Protein AF-B9TNB6-F1 (afdb_monomer_lite)

pLDDT: mean 92.19, std 7.75, range [55.34, 98.62]

Structure (mmCIF, N/CA/C/O backbone):
data_AF-B9TNB6-F1
#
_entry.id   AF-B9TNB6-F1
#
loop_
_atom_site.group_PDB
_atom_site.id
_atom_site.type_symbol
_atom_site.label_atom_id
_atom_site.label_alt_id
_atom_site.label_comp_id
_atom_site.label_asym_id
_atom_site.label_entity_id
_atom_site.label_seq_id
_atom_site.pdbx_PDB_ins_code
_atom_site.Cartn_x
_atom_site.Cartn_y
_atom_site.Cartn_z
_atom_site.occupancy
_atom_site.B_iso_or_equiv
_atom_site.auth_seq_id
_atom_site.auth_comp_id
_atom_site.auth_asym_id
_atom_site.auth_atom_id
_atom_site.pdbx_PDB_model_num
ATOM 1 N N . MET A 1 1 ? 19.321 -8.753 -17.699 1.00 82.69 1 MET A N 1
ATOM 2 C CA . MET A 1 1 ? 20.038 -7.996 -16.651 1.00 82.69 1 MET A CA 1
ATOM 3 C C . MET A 1 1 ? 19.019 -7.560 -15.615 1.00 82.69 1 MET A C 1
ATOM 5 O O . MET A 1 1 ? 17.884 -7.325 -16.003 1.00 82.69 1 MET A O 1
ATOM 9 N N . LEU A 1 2 ? 19.399 -7.501 -14.340 1.00 86.25 2 LEU A N 1
ATOM 10 C CA . LEU A 1 2 ? 18.590 -6.922 -13.265 1.00 86.25 2 LEU A CA 1
ATOM 11 C C . LEU A 1 2 ? 19.420 -5.824 -12.604 1.00 86.25 2 LEU A C 1
ATOM 13 O O . LEU A 1 2 ? 20.631 -5.992 -12.463 1.00 86.25 2 LEU A O 1
ATOM 17 N N . GLY A 1 3 ? 18.773 -4.725 -12.238 1.00 85.56 3 GLY A N 1
ATOM 18 C CA . GLY A 1 3 ? 19.417 -3.543 -11.687 1.00 85.56 3 GLY A CA 1
ATOM 19 C C . GLY A 1 3 ? 18.523 -2.859 -10.668 1.00 85.56 3 GLY A C 1
ATOM 20 O O . GLY A 1 3 ? 17.302 -2.910 -10.792 1.00 85.56 3 GLY A O 1
ATOM 21 N N . ASN A 1 4 ? 19.134 -2.242 -9.663 1.00 88.31 4 ASN A N 1
ATOM 22 C CA . ASN A 1 4 ? 18.444 -1.385 -8.708 1.00 88.31 4 ASN A CA 1
ATOM 23 C C . ASN A 1 4 ? 19.000 0.033 -8.831 1.00 88.31 4 ASN A C 1
ATOM 25 O O . ASN A 1 4 ? 20.212 0.222 -8.711 1.00 88.31 4 ASN A O 1
ATOM 29 N N . ILE A 1 5 ? 18.114 0.997 -9.066 1.00 83.19 5 ILE A N 1
ATOM 30 C CA . ILE A 1 5 ? 18.465 2.409 -9.212 1.00 83.19 5 ILE A CA 1
ATOM 31 C C . ILE A 1 5 ? 18.545 3.139 -7.869 1.00 83.19 5 ILE A C 1
ATOM 33 O O . ILE A 1 5 ? 19.213 4.162 -7.811 1.00 83.19 5 ILE A O 1
ATOM 37 N N . SER A 1 6 ? 17.913 2.636 -6.797 1.00 80.62 6 SER A N 1
ATOM 38 C CA . SER A 1 6 ? 17.850 3.302 -5.479 1.00 80.62 6 SER A CA 1
ATOM 39 C C . SER A 1 6 ? 17.570 4.818 -5.574 1.00 80.62 6 SER A C 1
ATOM 41 O O . SER A 1 6 ? 18.223 5.606 -4.893 1.00 80.62 6 SER A O 1
ATOM 43 N N . ASP A 1 7 ? 16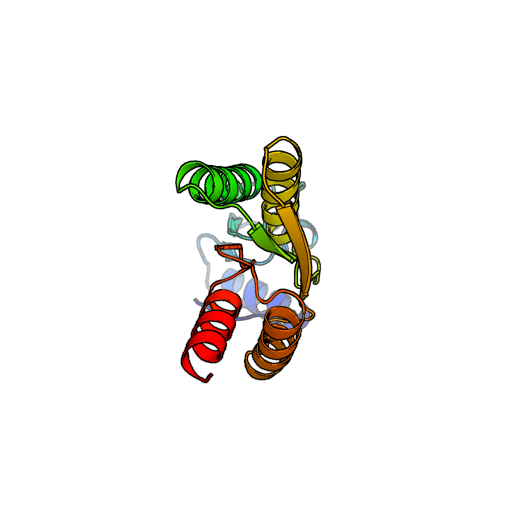.672 5.218 -6.482 1.00 75.44 7 ASP A N 1
ATOM 44 C CA . ASP A 1 7 ? 16.334 6.612 -6.831 1.00 75.44 7 ASP A CA 1
ATOM 45 C C . ASP A 1 7 ? 17.512 7.494 -7.311 1.00 75.44 7 ASP A C 1
ATOM 47 O O . ASP A 1 7 ? 17.474 8.721 -7.233 1.00 75.44 7 ASP A O 1
ATOM 51 N N . SER A 1 8 ? 18.577 6.887 -7.841 1.00 87.06 8 SER A N 1
ATOM 52 C CA . SER A 1 8 ? 19.722 7.582 -8.433 1.00 87.06 8 SER A CA 1
ATOM 53 C C . SER A 1 8 ? 19.580 7.717 -9.948 1.00 87.06 8 SER A C 1
ATOM 55 O O . SER A 1 8 ? 19.687 6.736 -10.687 1.00 87.06 8 SER A O 1
ATOM 57 N N . GLU A 1 9 ? 19.451 8.957 -10.423 1.00 86.88 9 GLU A N 1
ATOM 58 C CA . GLU A 1 9 ? 19.417 9.271 -11.861 1.00 86.88 9 GLU A CA 1
ATOM 59 C C . GLU A 1 9 ? 20.680 8.803 -12.603 1.00 86.88 9 GLU A C 1
ATOM 61 O O . GLU A 1 9 ? 20.600 8.388 -13.760 1.00 86.88 9 GLU A O 1
ATOM 66 N N . ALA A 1 10 ? 21.840 8.836 -11.935 1.00 88.81 10 ALA A N 1
ATOM 67 C CA . ALA A 1 10 ? 23.109 8.385 -12.502 1.00 88.81 10 ALA A CA 1
ATOM 68 C C . ALA A 1 10 ? 23.132 6.864 -12.717 1.00 88.81 10 ALA A C 1
ATOM 70 O O . ALA A 1 10 ? 23.575 6.397 -13.766 1.00 88.81 10 ALA A O 1
ATOM 71 N N . LEU A 1 11 ? 22.617 6.092 -11.749 1.00 90.50 11 LEU A N 1
ATOM 72 C CA . LEU A 1 11 ? 22.478 4.642 -11.907 1.00 90.50 11 LEU A CA 1
ATOM 73 C C . LEU A 1 11 ? 21.467 4.307 -13.001 1.00 90.50 11 LEU A C 1
ATOM 75 O O . LEU A 1 11 ? 21.690 3.382 -13.775 1.00 90.50 11 LEU A O 1
ATOM 79 N N . 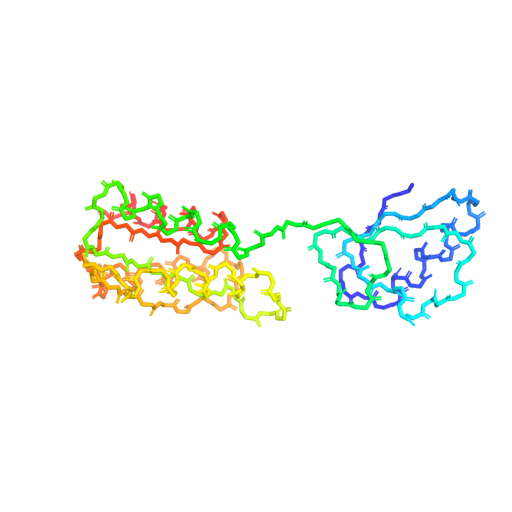GLU A 1 12 ? 20.370 5.055 -13.094 1.00 91.81 12 GLU A N 1
ATOM 80 C CA . GLU A 1 12 ? 19.394 4.877 -14.167 1.00 91.81 12 GLU A CA 1
ATOM 81 C C . GLU A 1 12 ? 20.027 5.047 -15.556 1.00 91.81 12 GLU A C 1
ATOM 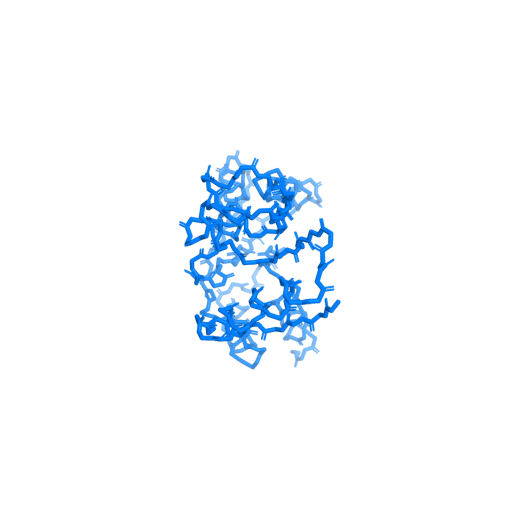83 O O . GLU A 1 12 ? 19.866 4.169 -16.407 1.00 91.81 12 GLU A O 1
ATOM 88 N N . GLU A 1 13 ? 20.794 6.121 -15.777 1.00 91.44 13 GLU A N 1
ATOM 89 C CA . GLU A 1 13 ? 21.491 6.351 -17.049 1.00 91.44 13 GLU A CA 1
ATOM 90 C C . GLU A 1 13 ? 22.480 5.220 -17.368 1.00 91.44 13 GLU A C 1
ATOM 92 O O . GLU A 1 13 ? 22.518 4.725 -18.500 1.00 91.44 13 GLU A O 1
ATOM 97 N N . GLU A 1 14 ? 23.234 4.759 -16.366 1.00 91.56 14 GLU A N 1
ATOM 98 C CA . GLU A 1 14 ? 24.153 3.629 -16.506 1.00 91.56 14 GLU A CA 1
ATOM 99 C C . GLU A 1 14 ? 23.410 2.350 -16.919 1.00 91.56 14 GLU A C 1
ATOM 101 O O . GLU A 1 14 ? 23.798 1.693 -17.890 1.00 91.56 14 GLU A O 1
ATOM 106 N N . TYR A 1 15 ? 22.301 2.013 -16.252 1.00 92.81 15 TYR A N 1
ATOM 107 C CA . TYR A 1 15 ? 21.517 0.826 -16.599 1.00 92.81 15 TYR A CA 1
ATOM 108 C C . TYR A 1 15 ? 20.934 0.908 -18.006 1.00 92.81 15 TYR A C 1
ATOM 110 O O . TYR A 1 15 ? 21.019 -0.074 -18.750 1.00 92.81 15 TYR A O 1
ATOM 118 N N . VAL A 1 16 ? 20.380 2.058 -18.403 1.00 91.88 16 VAL A N 1
ATOM 119 C CA . VAL A 1 16 ? 19.873 2.260 -19.769 1.00 91.88 16 VAL A CA 1
ATOM 120 C C . VAL A 1 16 ? 20.999 2.050 -20.781 1.00 91.88 16 VAL A C 1
ATOM 122 O O . VAL A 1 16 ? 20.824 1.315 -21.756 1.00 91.88 16 VAL A O 1
ATOM 125 N N . HIS A 1 17 ? 22.180 2.621 -20.534 1.00 92.00 17 HIS A N 1
ATOM 126 C CA . HIS A 1 17 ? 23.334 2.470 -21.416 1.00 92.00 17 HIS A CA 1
ATOM 127 C C . HIS A 1 17 ? 23.766 1.006 -21.565 1.00 92.00 17 HIS A C 1
ATOM 129 O O . HIS A 1 17 ? 23.944 0.515 -22.683 1.00 92.00 17 HIS A O 1
ATOM 135 N N . VAL A 1 18 ? 23.887 0.284 -20.452 1.00 93.25 18 VAL A N 1
ATOM 136 C CA . VAL A 1 18 ? 24.301 -1.122 -20.450 1.00 93.25 18 VAL A CA 1
ATOM 137 C C . VAL A 1 18 ? 23.262 -2.016 -21.140 1.00 93.25 18 VAL A C 1
ATOM 139 O O . VAL A 1 18 ? 23.623 -2.930 -21.890 1.00 93.25 18 VAL A O 1
ATOM 142 N N . LEU A 1 19 ? 21.966 -1.751 -20.956 1.00 93.19 19 LEU A N 1
ATOM 143 C CA . LEU A 1 19 ? 20.891 -2.478 -21.642 1.00 93.19 19 LEU A CA 1
ATOM 144 C C . LEU A 1 19 ? 20.945 -2.275 -23.164 1.00 93.19 19 LEU A C 1
ATOM 146 O O . LEU A 1 19 ? 20.795 -3.239 -23.915 1.00 93.19 19 LEU A O 1
ATOM 150 N N . LEU A 1 20 ? 21.243 -1.060 -23.628 1.00 91.94 20 LEU A N 1
ATOM 151 C CA . LEU A 1 20 ? 21.424 -0.778 -25.054 1.00 91.94 20 LEU A CA 1
ATOM 152 C C . LEU A 1 20 ? 22.680 -1.454 -25.621 1.00 91.94 20 LEU A C 1
ATOM 154 O O . LEU A 1 20 ? 22.605 -2.109 -26.659 1.00 91.94 20 LEU A O 1
ATOM 158 N N . GLN A 1 21 ? 23.823 -1.355 -24.934 1.00 92.69 21 GLN A N 1
ATOM 159 C CA . GLN A 1 21 ? 25.074 -1.992 -25.371 1.00 92.69 21 GLN A CA 1
ATOM 160 C C . GLN A 1 21 ? 24.975 -3.519 -25.427 1.00 92.69 21 GLN A C 1
ATOM 162 O O . GLN A 1 21 ? 25.598 -4.159 -26.274 1.00 92.69 21 GLN A O 1
ATOM 167 N N . SER A 1 22 ? 24.181 -4.110 -24.534 1.00 92.56 22 SER A N 1
ATOM 168 C CA . SER A 1 22 ? 23.932 -5.552 -24.511 1.00 92.56 22 SER A CA 1
ATOM 169 C C . SER A 1 22 ? 22.891 -6.019 -25.536 1.00 92.56 22 SER A C 1
ATOM 171 O O . SER A 1 22 ? 22.602 -7.214 -25.587 1.00 92.56 22 SER A O 1
ATOM 173 N N . ASN A 1 23 ? 22.368 -5.122 -26.383 1.00 92.38 23 ASN A N 1
ATOM 174 C CA . ASN A 1 23 ? 21.307 -5.402 -27.355 1.00 92.38 23 ASN A CA 1
ATOM 175 C C . ASN A 1 23 ? 20.066 -6.030 -26.700 1.00 92.38 23 ASN A C 1
ATOM 177 O O . ASN A 1 23 ? 19.495 -6.994 -27.217 1.00 92.38 23 ASN A O 1
ATOM 181 N N . ALA A 1 24 ? 19.660 -5.511 -25.537 1.00 94.81 24 ALA A N 1
ATOM 182 C CA . ALA A 1 24 ? 18.427 -5.941 -24.896 1.00 94.81 24 ALA A CA 1
ATOM 183 C C . ALA A 1 24 ? 17.231 -5.756 -25.846 1.00 94.81 24 ALA A C 1
ATOM 185 O O . ALA A 1 24 ? 17.092 -4.728 -26.504 1.00 94.81 24 ALA A O 1
ATOM 186 N N . ALA A 1 25 ? 16.339 -6.749 -25.890 1.00 96.38 25 ALA A N 1
ATOM 187 C CA . ALA A 1 25 ? 15.135 -6.690 -26.721 1.00 96.38 25 ALA A CA 1
ATOM 188 C C . ALA A 1 25 ? 14.053 -5.743 -26.163 1.00 96.38 25 ALA A C 1
ATOM 190 O O . ALA A 1 25 ? 13.118 -5.402 -26.880 1.00 96.38 25 ALA A O 1
ATOM 191 N N . GLY A 1 26 ? 14.163 -5.341 -24.893 1.00 94.94 26 GLY A N 1
ATOM 192 C CA . GLY A 1 26 ? 13.239 -4.440 -24.208 1.00 94.94 26 GLY A CA 1
ATOM 193 C C . GLY A 1 26 ? 13.588 -4.269 -22.728 1.00 94.94 26 GLY A C 1
ATOM 194 O O . GLY A 1 26 ? 14.464 -4.969 -22.209 1.00 94.94 26 GLY A O 1
ATOM 195 N N . ILE A 1 27 ? 12.897 -3.347 -22.056 1.00 95.12 27 ILE A N 1
ATOM 196 C CA . ILE A 1 27 ? 13.064 -3.039 -20.629 1.00 95.12 27 ILE A CA 1
ATOM 197 C C . ILE A 1 27 ? 11.726 -3.193 -19.902 1.00 95.12 27 ILE A C 1
ATOM 199 O O . ILE A 1 27 ? 10.699 -2.705 -20.368 1.00 95.12 27 ILE A O 1
ATOM 203 N N . ILE A 1 28 ? 11.755 -3.838 -18.735 1.00 95.38 28 ILE A N 1
ATOM 204 C CA . ILE A 1 28 ? 10.668 -3.812 -17.752 1.00 95.38 28 ILE A CA 1
ATOM 205 C C . ILE A 1 28 ? 11.199 -3.068 -16.526 1.00 95.38 28 ILE A C 1
ATOM 207 O O . ILE A 1 28 ? 12.260 -3.434 -16.018 1.00 95.38 28 ILE A O 1
ATOM 211 N N . THR A 1 29 ? 10.501 -2.027 -16.077 1.00 92.44 29 THR A N 1
ATOM 212 C CA . THR A 1 29 ? 10.968 -1.135 -15.002 1.00 92.44 29 THR A CA 1
ATOM 213 C C . THR A 1 29 ? 9.859 -0.818 -14.004 1.00 92.44 29 THR A C 1
ATOM 215 O O . THR A 1 29 ? 8.705 -0.686 -14.390 1.00 92.44 29 THR A O 1
ATOM 218 N N . THR A 1 30 ? 10.203 -0.670 -12.726 1.00 89.44 30 THR A N 1
ATOM 219 C CA . THR A 1 30 ? 9.301 -0.167 -11.671 1.00 89.44 30 THR A CA 1
ATOM 220 C C . THR A 1 30 ? 9.436 1.341 -11.442 1.00 89.44 30 THR A C 1
ATOM 222 O O . THR A 1 30 ? 8.867 1.878 -10.498 1.00 89.44 30 THR A O 1
ATOM 225 N N . HIS A 1 31 ? 10.247 2.014 -12.257 1.00 87.94 31 HIS A N 1
ATOM 226 C CA . HIS A 1 31 ? 10.480 3.452 -12.230 1.00 87.94 31 HIS A CA 1
ATOM 227 C C . HIS A 1 31 ? 10.269 4.014 -13.634 1.00 87.94 31 HIS A C 1
ATOM 229 O O . HIS A 1 31 ? 10.910 3.539 -14.581 1.00 87.94 31 HIS A O 1
ATOM 235 N N . ASP A 1 32 ? 9.36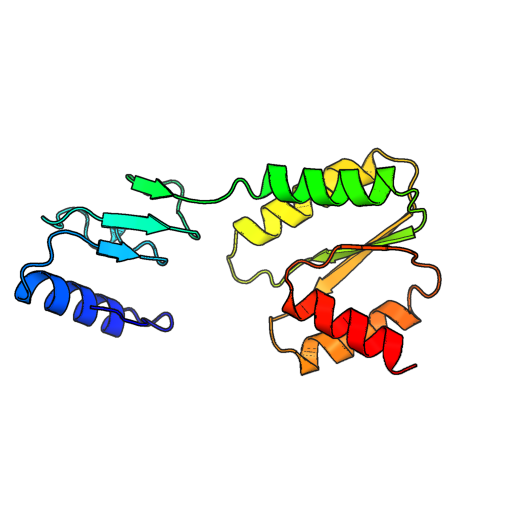8 4.985 -13.779 1.00 89.06 32 ASP A N 1
ATOM 236 C CA . ASP A 1 32 ? 9.078 5.582 -15.077 1.00 89.06 32 ASP A CA 1
ATOM 237 C C . ASP A 1 32 ? 10.131 6.627 -15.473 1.00 89.06 32 ASP A C 1
ATOM 239 O O . ASP A 1 32 ? 10.090 7.785 -15.066 1.00 89.06 32 ASP A O 1
ATOM 243 N N . PHE A 1 33 ? 11.056 6.217 -16.339 1.00 90.38 33 PHE A N 1
ATOM 244 C CA . PHE A 1 33 ? 12.026 7.109 -16.975 1.00 90.38 33 PHE A CA 1
ATOM 245 C C . PHE A 1 33 ? 11.663 7.469 -18.422 1.00 90.38 33 PHE A C 1
ATOM 247 O O . PHE A 1 33 ? 12.441 8.121 -19.125 1.00 90.38 33 PHE A O 1
ATOM 254 N N . THR A 1 34 ? 10.503 7.041 -18.925 1.00 89.12 34 THR A N 1
ATOM 255 C CA . THR A 1 34 ? 10.168 7.135 -20.356 1.00 89.12 34 THR A CA 1
ATOM 256 C C . THR A 1 34 ? 10.134 8.580 -20.856 1.00 89.12 34 THR A C 1
ATOM 258 O O . THR A 1 34 ? 10.554 8.848 -21.982 1.00 89.12 34 THR A O 1
ATOM 261 N N . LYS A 1 35 ? 9.768 9.538 -19.993 1.00 88.62 35 LYS A N 1
ATOM 262 C CA . LYS A 1 35 ? 9.828 10.980 -20.296 1.00 88.62 35 LYS A CA 1
ATOM 263 C C . LYS A 1 35 ? 11.247 11.492 -20.543 1.00 88.62 35 LYS A C 1
ATOM 265 O O . LYS A 1 35 ? 11.437 12.386 -21.365 1.00 88.62 35 LYS A O 1
ATOM 270 N N . ARG A 1 36 ? 12.243 10.946 -19.835 1.00 89.62 36 ARG A N 1
ATOM 271 C CA . ARG A 1 36 ? 13.661 11.314 -19.985 1.00 89.62 36 ARG A CA 1
ATOM 272 C C . ARG A 1 36 ? 14.276 10.722 -21.250 1.00 89.62 36 ARG A C 1
ATOM 274 O O . ARG A 1 36 ? 15.185 11.321 -21.820 1.00 89.62 36 ARG A O 1
ATOM 281 N N . TYR A 1 37 ? 13.752 9.589 -21.717 1.00 89.94 37 TYR A N 1
ATOM 282 C CA . TYR A 1 37 ? 14.245 8.874 -22.897 1.00 89.94 37 TYR A CA 1
ATOM 283 C C . TYR A 1 37 ? 13.138 8.657 -23.949 1.00 89.94 37 TYR A C 1
ATOM 285 O O . TYR A 1 37 ? 12.851 7.516 -24.317 1.00 89.94 37 TYR A O 1
ATOM 293 N N . PRO A 1 38 ? 12.533 9.727 -24.503 1.00 86.12 38 PRO A N 1
ATOM 294 C CA . PRO A 1 38 ? 11.367 9.618 -25.389 1.00 86.12 38 PRO A CA 1
ATOM 295 C C . PRO A 1 38 ? 11.680 8.974 -26.749 1.00 86.12 38 PRO A C 1
ATOM 297 O O . PRO A 1 38 ? 10.778 8.562 -27.473 1.00 86.12 38 PRO A O 1
ATOM 300 N N . THR A 1 39 ? 12.958 8.911 -27.125 1.00 87.00 39 THR A N 1
ATOM 301 C CA . THR A 1 39 ? 13.440 8.356 -28.398 1.00 87.00 39 THR A CA 1
ATOM 302 C C . THR A 1 39 ? 14.156 7.017 -28.225 1.00 87.00 39 THR A C 1
ATOM 304 O O . THR A 1 39 ? 14.867 6.579 -29.134 1.00 87.00 39 THR A O 1
ATOM 307 N N . LEU A 1 40 ? 14.001 6.361 -27.068 1.00 90.38 40 LEU A N 1
ATOM 308 C CA . LEU A 1 40 ? 14.623 5.067 -26.815 1.00 90.38 40 LEU A CA 1
ATOM 309 C C . LEU A 1 40 ? 14.126 4.037 -27.842 1.00 90.38 40 LEU A C 1
ATOM 311 O O . LEU A 1 40 ? 12.931 3.804 -27.988 1.00 90.38 40 LEU A O 1
ATOM 315 N N . ALA A 1 41 ? 15.059 3.424 -28.573 1.00 86.88 41 ALA A N 1
ATOM 316 C CA . ALA A 1 41 ? 14.729 2.546 -29.699 1.00 86.88 41 ALA A CA 1
ATOM 317 C C . ALA A 1 41 ? 14.191 1.165 -29.280 1.00 86.88 41 ALA A C 1
ATOM 319 O O . ALA A 1 41 ? 13.668 0.432 -30.119 1.00 86.88 41 ALA A O 1
ATOM 320 N N . ILE A 1 42 ? 14.344 0.798 -28.005 1.00 93.38 42 ILE A N 1
ATOM 321 C CA . ILE A 1 42 ? 13.882 -0.479 -27.458 1.00 93.38 42 ILE A CA 1
ATOM 322 C C . ILE A 1 42 ? 12.578 -0.283 -26.676 1.00 93.38 42 ILE A C 1
ATOM 324 O O . ILE A 1 42 ? 12.421 0.738 -26.006 1.00 93.38 42 ILE A O 1
ATOM 328 N N . PRO A 1 43 ? 11.635 -1.239 -26.741 1.00 94.38 43 PRO A N 1
ATOM 329 C CA . PRO A 1 43 ? 10.361 -1.129 -26.043 1.00 94.38 43 PRO A CA 1
ATOM 330 C C . PRO A 1 43 ? 10.558 -1.125 -24.524 1.00 94.38 43 PRO A C 1
ATOM 332 O O . PRO A 1 43 ? 11.327 -1.925 -23.986 1.00 94.38 43 PRO A O 1
ATOM 335 N N . VAL A 1 44 ? 9.820 -0.252 -23.838 1.00 95.00 44 VAL A N 1
ATOM 336 C CA . VAL A 1 44 ? 9.811 -0.131 -22.376 1.00 95.00 44 VAL A CA 1
ATOM 337 C C . VAL A 1 44 ? 8.395 -0.369 -21.869 1.00 95.00 44 VAL A C 1
ATOM 339 O O . VAL A 1 44 ? 7.445 0.205 -22.398 1.00 95.00 44 VAL A O 1
ATOM 342 N N . VAL A 1 45 ? 8.263 -1.211 -20.846 1.00 96.00 45 VAL A N 1
ATOM 343 C CA . VAL A 1 45 ? 7.023 -1.401 -20.089 1.00 96.00 45 VAL A CA 1
ATOM 344 C C . VAL A 1 45 ? 7.289 -1.024 -18.639 1.00 96.00 45 VAL A C 1
ATOM 346 O O . VAL A 1 45 ? 8.166 -1.604 -17.994 1.00 96.00 45 VAL A O 1
ATOM 349 N N . VAL A 1 46 ? 6.533 -0.059 -18.125 1.00 93.94 46 VAL A N 1
ATOM 350 C CA . VAL A 1 46 ? 6.587 0.323 -16.710 1.00 93.94 46 VAL A CA 1
ATOM 351 C C . VAL A 1 46 ? 5.589 -0.530 -15.936 1.00 93.94 46 VAL A C 1
ATOM 353 O O . VAL A 1 46 ? 4.486 -0.798 -16.414 1.00 93.94 46 VAL A O 1
ATOM 356 N N . VAL A 1 47 ? 5.963 -0.990 -14.750 1.00 93.44 47 VAL A N 1
ATOM 357 C CA . VAL A 1 47 ? 5.105 -1.809 -13.895 1.00 93.44 47 VAL A CA 1
ATOM 358 C C . VAL A 1 47 ? 4.998 -1.219 -12.496 1.00 93.44 47 VAL A C 1
ATOM 360 O O . VAL A 1 47 ? 5.945 -0.613 -12.006 1.00 93.44 47 VAL A O 1
ATOM 363 N N . ASP A 1 48 ? 3.853 -1.429 -11.848 1.00 87.44 48 ASP A N 1
ATOM 364 C CA . ASP A 1 48 ? 3.535 -1.000 -10.475 1.00 87.44 48 ASP A CA 1
ATOM 365 C C . ASP A 1 48 ? 3.419 0.528 -10.269 1.00 87.44 48 ASP A C 1
ATOM 367 O O . ASP A 1 48 ? 2.349 1.016 -9.898 1.00 87.44 48 ASP A O 1
ATOM 371 N N . ARG A 1 49 ? 4.471 1.302 -10.561 1.00 82.38 49 ARG A N 1
ATOM 372 C CA . ARG A 1 49 ? 4.516 2.770 -10.417 1.00 82.38 49 ARG A CA 1
ATOM 373 C C . ARG A 1 49 ? 4.474 3.436 -11.788 1.00 82.38 49 ARG A C 1
ATOM 375 O O . ARG A 1 49 ? 5.507 3.746 -12.374 1.00 82.38 49 ARG A O 1
ATOM 382 N N . VAL A 1 50 ? 3.266 3.556 -12.320 1.00 82.94 50 VAL A N 1
ATOM 383 C CA . VAL A 1 50 ? 3.009 4.059 -13.671 1.00 82.94 50 VAL A CA 1
ATOM 384 C C . VAL A 1 50 ? 2.491 5.489 -13.577 1.00 82.94 50 VAL A C 1
ATOM 386 O O . VAL A 1 50 ? 1.497 5.734 -12.897 1.00 82.94 50 VAL A O 1
ATOM 389 N N . ASP A 1 51 ? 3.144 6.410 -14.279 1.00 81.94 51 ASP A N 1
ATOM 390 C CA . ASP A 1 51 ? 2.711 7.800 -14.372 1.00 81.94 51 ASP A CA 1
ATOM 391 C C . ASP A 1 51 ? 1.585 7.947 -15.409 1.00 81.94 51 ASP A C 1
ATOM 393 O O . ASP A 1 51 ? 1.460 7.170 -16.356 1.00 81.94 51 ASP A O 1
ATOM 397 N N . GLN A 1 52 ? 0.778 9.007 -15.303 1.00 78.88 52 GLN A N 1
ATOM 398 C CA . GLN A 1 52 ? -0.330 9.254 -16.246 1.00 78.88 52 GLN A CA 1
ATOM 399 C C . GLN A 1 52 ? 0.109 9.378 -17.716 1.00 78.88 52 GLN A C 1
ATOM 401 O O . GLN A 1 52 ? -0.685 9.159 -18.628 1.00 78.88 52 GLN A O 1
ATOM 406 N N . GLU A 1 53 ? 1.363 9.759 -17.947 1.00 82.12 53 GLU A N 1
ATOM 407 C CA . GLU A 1 53 ? 1.941 9.942 -19.280 1.00 82.12 53 GLU A CA 1
ATOM 408 C C . GLU A 1 53 ? 2.668 8.688 -19.798 1.00 82.12 53 GLU A C 1
ATOM 410 O O . GLU A 1 53 ? 3.118 8.685 -20.947 1.00 82.12 53 GLU A O 1
ATOM 415 N N . THR A 1 54 ? 2.782 7.619 -18.997 1.00 86.75 54 THR A N 1
ATOM 416 C CA . THR A 1 54 ? 3.410 6.372 -19.439 1.00 86.75 54 THR A CA 1
ATOM 417 C C . THR A 1 54 ? 2.621 5.764 -20.600 1.00 86.75 54 THR A C 1
ATOM 419 O O . THR A 1 54 ? 1.432 5.469 -20.487 1.00 86.75 54 THR A O 1
ATOM 422 N N . GLN A 1 55 ? 3.295 5.486 -21.718 1.00 87.81 55 GLN A N 1
ATOM 423 C CA . GLN A 1 55 ? 2.639 4.891 -22.886 1.00 87.81 55 GLN A CA 1
ATOM 424 C C . GLN A 1 55 ? 2.235 3.420 -22.673 1.00 87.81 55 GLN A C 1
ATOM 426 O O . GLN A 1 55 ? 1.148 3.012 -23.083 1.00 87.81 55 GLN A O 1
ATOM 431 N N . TYR A 1 56 ? 3.114 2.618 -22.061 1.00 92.88 56 TYR A N 1
ATOM 432 C CA . TYR A 1 56 ? 2.882 1.198 -21.785 1.00 92.88 56 TYR A CA 1
ATOM 433 C C . TYR A 1 56 ? 3.133 0.905 -20.307 1.00 92.88 56 TYR A C 1
ATOM 435 O O . TYR A 1 56 ? 4.279 0.780 -19.870 1.00 92.88 56 TYR A O 1
ATOM 443 N N . GLY A 1 57 ? 2.046 0.796 -19.550 1.00 93.62 57 GLY A N 1
ATOM 444 C CA . GLY A 1 57 ? 2.067 0.541 -18.116 1.00 93.62 57 GLY A CA 1
ATOM 445 C C . GLY A 1 57 ? 1.255 -0.693 -17.732 1.00 93.62 57 GLY A C 1
ATOM 446 O O . GLY A 1 57 ? 0.203 -0.952 -18.317 1.00 93.62 57 GLY A O 1
ATOM 447 N N . VAL A 1 58 ? 1.717 -1.439 -16.728 1.00 94.44 58 VAL A N 1
ATOM 448 C CA . VAL A 1 58 ? 0.947 -2.505 -16.068 1.00 94.44 58 VAL A CA 1
ATOM 449 C C . VAL A 1 58 ? 0.947 -2.262 -14.563 1.00 94.44 58 VAL A C 1
ATOM 451 O O . VAL A 1 58 ? 1.967 -2.408 -13.898 1.00 94.44 58 VAL A O 1
ATOM 454 N N . PHE A 1 59 ? -0.204 -1.905 -14.009 1.00 91.12 59 PHE A N 1
ATOM 455 C CA . PHE A 1 59 ? -0.349 -1.558 -12.597 1.00 91.12 59 PHE A CA 1
ATOM 456 C C . PHE A 1 59 ? -1.704 -2.018 -12.061 1.00 91.12 59 PHE A C 1
ATOM 458 O O . PHE A 1 59 ? -2.614 -2.354 -12.822 1.00 91.12 59 PHE A O 1
ATOM 465 N N . SER A 1 60 ? -1.811 -2.078 -10.738 1.00 90.81 60 SER A N 1
ATOM 466 C CA . SER A 1 60 ? -3.039 -2.487 -10.056 1.00 90.81 60 SER A CA 1
ATOM 467 C C . SER A 1 60 ? -4.029 -1.329 -9.954 1.00 90.81 60 SER A C 1
ATOM 469 O O . SER A 1 60 ? -3.628 -0.178 -9.800 1.00 90.81 60 SER A O 1
ATOM 471 N N . ASP A 1 61 ? -5.329 -1.635 -9.946 1.00 93.88 61 ASP A N 1
ATOM 472 C CA . ASP A 1 61 ? -6.361 -0.658 -9.586 1.00 93.88 61 ASP A CA 1
ATOM 473 C C . ASP A 1 61 ? -6.388 -0.475 -8.060 1.00 93.88 61 ASP A C 1
ATOM 475 O O . ASP A 1 61 ? -7.036 -1.219 -7.314 1.00 93.88 61 ASP A O 1
ATOM 479 N N . ASN A 1 62 ? -5.633 0.515 -7.587 1.00 92.75 62 ASN A N 1
ATOM 480 C CA . ASN A 1 62 ? -5.499 0.813 -6.165 1.00 92.75 62 ASN A CA 1
ATOM 481 C C . ASN A 1 62 ? -6.812 1.304 -5.544 1.00 92.75 62 ASN A C 1
ATOM 483 O O . ASN A 1 62 ? -7.108 0.970 -4.396 1.00 92.75 62 ASN A O 1
ATOM 487 N N . ARG A 1 63 ? -7.652 2.029 -6.292 1.00 95.25 63 ARG A N 1
ATOM 488 C CA . ARG A 1 63 ? -8.965 2.464 -5.790 1.00 95.25 63 ARG A CA 1
ATOM 489 C C . ARG A 1 63 ? -9.895 1.279 -5.589 1.00 95.25 63 ARG A C 1
ATOM 491 O O . ARG A 1 63 ? -10.523 1.174 -4.536 1.00 95.25 63 ARG A O 1
ATOM 498 N N . ALA A 1 64 ? -9.965 0.371 -6.561 1.00 97.69 64 ALA A N 1
ATOM 499 C CA . ALA A 1 64 ? -10.747 -0.853 -6.424 1.00 97.69 64 ALA A CA 1
ATOM 500 C C . ALA A 1 64 ? -10.239 -1.710 -5.256 1.00 97.69 64 ALA A C 1
ATOM 502 O O . ALA A 1 64 ? -11.047 -2.219 -4.479 1.00 97.69 64 ALA A O 1
ATOM 503 N N . GLY A 1 65 ? -8.917 -1.814 -5.082 1.00 96.75 65 GLY A N 1
ATOM 504 C CA . GLY A 1 65 ? -8.305 -2.521 -3.954 1.00 96.75 65 GLY A CA 1
ATOM 505 C C . GLY A 1 65 ? -8.674 -1.926 -2.591 1.00 96.75 65 GLY A C 1
ATOM 506 O O . GLY A 1 65 ? -9.098 -2.659 -1.698 1.00 96.75 65 GLY A O 1
ATOM 507 N N . GLY A 1 66 ? -8.579 -0.602 -2.434 1.00 97.25 66 GLY A N 1
ATOM 508 C CA . GLY A 1 66 ? -8.980 0.088 -1.202 1.00 97.25 66 GLY A CA 1
ATOM 509 C C . GLY A 1 66 ? -10.472 -0.065 -0.896 1.00 97.25 66 GLY A C 1
ATOM 510 O O . GLY A 1 66 ? -10.858 -0.416 0.219 1.00 97.25 66 GLY A O 1
ATOM 511 N N . LEU A 1 67 ? -11.324 0.101 -1.911 1.00 98.50 67 LEU A N 1
ATOM 512 C CA . LEU A 1 67 ? -12.763 -0.128 -1.781 1.00 98.50 67 LEU A CA 1
ATOM 513 C C . LEU A 1 67 ? -13.067 -1.558 -1.311 1.00 98.50 67 LEU A C 1
ATOM 515 O O . LEU A 1 67 ? -13.879 -1.743 -0.406 1.00 98.50 67 LEU A O 1
ATOM 519 N N . LEU A 1 68 ? -12.410 -2.558 -1.902 1.00 98.56 68 LEU A N 1
ATOM 520 C CA . LEU A 1 68 ? -12.601 -3.962 -1.549 1.00 98.56 68 LEU A CA 1
ATOM 521 C C . LEU A 1 68 ? -12.185 -4.249 -0.099 1.00 98.56 68 LEU A C 1
ATOM 523 O O . LEU A 1 68 ? -12.903 -4.957 0.611 1.00 98.56 68 LEU A O 1
ATOM 527 N N . ALA A 1 69 ? -11.066 -3.684 0.361 1.00 97.94 69 ALA A N 1
ATOM 528 C CA . ALA A 1 69 ? -10.613 -3.834 1.743 1.00 97.94 69 ALA A CA 1
ATOM 529 C C . ALA A 1 69 ? -11.651 -3.277 2.733 1.00 97.94 69 ALA A C 1
ATOM 531 O O . ALA A 1 69 ? -12.082 -3.978 3.651 1.00 97.94 69 ALA A O 1
ATOM 532 N N . ALA A 1 70 ? -12.128 -2.054 2.494 1.00 98.38 70 ALA A N 1
ATOM 533 C CA . ALA A 1 70 ? -13.145 -1.417 3.325 1.00 98.38 70 ALA A CA 1
ATOM 534 C C . ALA A 1 70 ? -14.496 -2.150 3.306 1.00 98.38 70 ALA A C 1
ATOM 536 O O . ALA A 1 70 ? -15.125 -2.317 4.352 1.00 98.38 70 ALA A O 1
ATOM 537 N N . GLN A 1 71 ? -14.931 -2.630 2.136 1.00 98.56 71 GLN A N 1
ATOM 538 C CA . GLN A 1 71 ? -16.128 -3.466 2.007 1.00 98.56 71 GLN A CA 1
ATOM 539 C C . GLN A 1 71 ? -16.007 -4.740 2.833 1.00 98.56 71 GLN A C 1
ATOM 541 O O . GLN A 1 71 ? -16.940 -5.084 3.553 1.00 98.56 71 GLN A O 1
ATOM 546 N N . THR A 1 72 ? -14.859 -5.409 2.756 1.00 98.38 72 THR A N 1
ATOM 547 C CA . THR A 1 72 ? -14.613 -6.667 3.464 1.00 98.38 72 THR A CA 1
ATOM 548 C C . THR A 1 72 ? -14.671 -6.464 4.976 1.00 98.38 72 THR A C 1
ATOM 550 O O . THR A 1 72 ? -15.384 -7.196 5.659 1.00 98.38 72 THR A O 1
ATOM 553 N N . VAL A 1 73 ? -13.990 -5.437 5.496 1.00 98.19 73 VAL A N 1
ATOM 554 C CA . VAL A 1 73 ? -13.998 -5.102 6.931 1.00 98.19 73 VAL A CA 1
ATOM 555 C C . VAL A 1 73 ? -15.411 -4.774 7.419 1.00 98.19 73 VAL A C 1
ATOM 557 O O . VAL A 1 73 ? -15.865 -5.319 8.424 1.00 98.19 73 VAL A O 1
ATOM 560 N N . TRP A 1 74 ? -16.149 -3.944 6.681 1.00 98.19 74 TRP A N 1
ATOM 561 C CA . TRP A 1 74 ? -17.520 -3.596 7.052 1.00 98.19 74 TRP A CA 1
ATOM 562 C C . TRP A 1 74 ? -18.469 -4.806 7.005 1.00 98.19 74 TRP A C 1
ATOM 564 O O . TRP A 1 74 ? -19.239 -5.026 7.939 1.00 98.19 74 TRP A O 1
ATOM 574 N N . GLN A 1 75 ? -18.391 -5.633 5.956 1.00 98.12 75 GLN A N 1
ATOM 575 C CA . GLN A 1 75 ? -19.212 -6.845 5.813 1.00 98.12 75 GLN A CA 1
ATOM 576 C C . GLN A 1 75 ? -18.899 -7.901 6.879 1.00 98.12 75 GLN A C 1
ATOM 578 O O . GLN A 1 75 ? -19.792 -8.657 7.260 1.00 98.12 75 GLN A O 1
ATOM 583 N N . ALA A 1 76 ? -17.665 -7.935 7.388 1.00 97.94 76 ALA A N 1
ATOM 584 C CA . ALA A 1 76 ? -17.278 -8.784 8.511 1.00 97.94 76 ALA A CA 1
ATOM 585 C C . ALA A 1 76 ? -17.905 -8.344 9.851 1.00 97.94 76 ALA A C 1
ATOM 587 O O . ALA A 1 76 ? -17.850 -9.095 10.823 1.00 97.94 76 ALA A O 1
ATOM 588 N N . GLY A 1 77 ? -18.543 -7.169 9.900 1.00 97.88 77 GLY A N 1
ATOM 589 C CA . GLY A 1 77 ? -19.280 -6.677 11.062 1.00 97.88 77 GLY A CA 1
ATOM 590 C C . GLY A 1 77 ? -18.517 -5.683 11.936 1.00 97.88 77 GLY A C 1
ATOM 591 O O . GLY A 1 77 ? -18.986 -5.417 13.044 1.00 97.88 77 GLY A O 1
ATOM 592 N N . ALA A 1 78 ? -17.398 -5.134 11.446 1.00 98.12 78 ALA A N 1
ATOM 593 C CA . ALA A 1 78 ? -16.597 -4.139 12.159 1.00 98.12 78 ALA A CA 1
ATOM 594 C C . ALA A 1 78 ? -17.434 -2.932 12.613 1.00 98.12 78 ALA A C 1
ATOM 596 O O . ALA A 1 78 ? -18.302 -2.444 11.877 1.00 98.12 78 ALA A O 1
ATOM 597 N N . LYS A 1 79 ? -17.169 -2.457 13.830 1.00 98.00 79 LYS A N 1
ATOM 598 C CA . LYS A 1 79 ? -17.854 -1.327 14.473 1.00 98.00 79 LYS A CA 1
ATOM 599 C C . LYS A 1 79 ? -16.937 -0.136 14.684 1.00 98.00 79 LYS A C 1
ATOM 601 O O . LYS A 1 79 ? -17.412 0.994 14.574 1.00 98.00 79 LYS A O 1
ATOM 606 N N . GLU A 1 80 ? -15.655 -0.377 14.937 1.00 98.44 80 GLU A N 1
ATOM 607 C CA . GLU A 1 80 ? -14.666 0.660 15.213 1.00 98.44 80 GLU A CA 1
ATOM 608 C C . GLU A 1 80 ? -13.384 0.386 14.421 1.00 98.44 80 GLU A C 1
ATOM 610 O O . GLU A 1 80 ? -12.542 -0.428 14.802 1.00 98.44 80 GLU A O 1
ATOM 615 N N . VAL A 1 81 ? -13.238 1.079 13.290 1.00 98.62 81 VAL A N 1
ATOM 616 C CA . VAL A 1 81 ? -12.158 0.840 12.328 1.00 98.62 81 VAL A CA 1
ATOM 617 C C . VAL A 1 81 ? -11.083 1.911 12.459 1.00 98.62 81 VAL A C 1
ATOM 619 O O . VAL A 1 81 ? -11.356 3.103 12.305 1.00 98.62 81 VAL A O 1
ATOM 622 N N . LEU A 1 82 ? -9.839 1.486 12.662 1.00 98.50 82 LEU A N 1
ATOM 623 C CA . LEU A 1 82 ? -8.667 2.338 12.497 1.00 98.50 82 LEU A CA 1
ATOM 624 C C . LEU A 1 82 ? -8.141 2.227 11.063 1.00 98.50 82 LEU A C 1
ATOM 626 O O . LEU A 1 82 ? -7.726 1.157 10.619 1.00 98.50 82 LEU A O 1
ATOM 630 N N . LEU A 1 83 ? -8.126 3.341 10.343 1.00 97.88 83 LEU A N 1
ATOM 631 C CA . LEU A 1 83 ? -7.548 3.447 9.010 1.00 97.88 83 LEU A CA 1
ATOM 632 C C . LEU A 1 83 ? -6.205 4.174 9.100 1.00 97.88 83 LEU A C 1
ATOM 634 O O . LEU A 1 83 ? -6.140 5.335 9.503 1.00 97.88 83 LEU A O 1
ATOM 638 N N . ILE A 1 84 ? -5.127 3.495 8.723 1.00 96.88 84 ILE A N 1
ATOM 639 C CA . ILE A 1 84 ? -3.785 4.077 8.747 1.00 96.88 84 ILE A CA 1
ATOM 640 C C . ILE A 1 84 ? -3.487 4.665 7.367 1.00 96.88 84 ILE A C 1
ATOM 642 O O . ILE A 1 84 ? -3.544 3.966 6.352 1.00 96.88 84 ILE A O 1
ATOM 646 N N . ARG A 1 85 ? -3.166 5.956 7.326 1.00 94.00 85 ARG A N 1
ATOM 647 C CA . ARG A 1 85 ? -2.763 6.680 6.122 1.00 94.00 85 ARG A CA 1
ATOM 648 C C . ARG A 1 85 ? -1.243 6.737 6.048 1.00 94.00 85 ARG A C 1
ATOM 650 O O . ARG A 1 85 ? -0.610 7.207 6.984 1.00 94.00 85 ARG A O 1
ATOM 657 N N . GLY A 1 86 ? -0.673 6.347 4.914 1.00 76.19 86 GLY A N 1
ATOM 658 C CA . GLY A 1 86 ? 0.710 6.682 4.577 1.00 76.19 86 GLY A CA 1
ATOM 659 C C . GLY A 1 86 ? 1.644 5.497 4.318 1.00 76.19 86 GLY A C 1
ATOM 660 O O . GLY A 1 86 ? 1.178 4.369 4.153 1.00 76.19 86 GLY A O 1
ATOM 661 N N . PRO A 1 87 ? 2.959 5.769 4.265 1.00 76.38 87 PRO A N 1
ATOM 662 C CA . PRO A 1 87 ? 3.549 7.111 4.154 1.00 76.38 87 PRO A CA 1
ATOM 663 C C . PRO A 1 87 ? 3.160 7.857 2.862 1.00 76.38 87 PRO A C 1
ATOM 665 O O . PRO A 1 87 ? 2.698 7.267 1.888 1.00 76.38 87 PRO A O 1
ATOM 668 N N . LEU A 1 88 ? 3.258 9.194 2.911 1.00 64.00 88 LEU A N 1
ATOM 669 C CA . LEU A 1 88 ? 2.839 10.150 1.864 1.00 64.00 88 LEU A CA 1
ATOM 670 C C . LEU A 1 88 ? 3.951 10.447 0.836 1.00 64.00 88 LEU A C 1
ATOM 672 O O . LEU A 1 88 ? 3.939 11.493 0.188 1.00 64.00 88 LEU A O 1
ATOM 676 N N . ASP A 1 89 ? 4.936 9.566 0.704 1.00 59.56 89 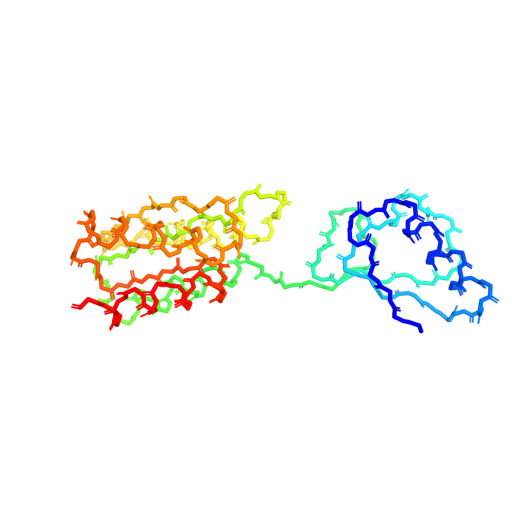ASP A N 1
ATOM 677 C CA . ASP A 1 89 ? 6.167 9.741 -0.073 1.00 59.56 89 ASP A CA 1
ATOM 678 C C . ASP A 1 89 ? 5.949 9.610 -1.592 1.00 59.56 89 ASP A C 1
ATOM 680 O O . ASP A 1 89 ? 6.520 8.758 -2.265 1.00 59.56 89 ASP A O 1
ATOM 684 N N . ASN A 1 90 ? 5.117 10.496 -2.150 1.00 55.34 90 ASN A N 1
ATOM 685 C CA . ASN A 1 90 ? 4.776 10.607 -3.576 1.00 55.34 90 ASN A CA 1
ATOM 686 C C . ASN A 1 90 ? 4.128 9.357 -4.205 1.00 55.34 90 ASN A C 1
ATOM 688 O O . ASN A 1 90 ? 3.886 9.330 -5.410 1.00 55.34 90 ASN A O 1
ATOM 692 N N . ALA A 1 91 ? 3.792 8.334 -3.420 1.00 65.38 91 ALA A N 1
ATOM 693 C CA . ALA A 1 91 ? 3.111 7.146 -3.914 1.00 65.38 91 ALA A CA 1
ATOM 694 C C . ALA A 1 91 ? 1.598 7.399 -4.065 1.00 65.38 91 ALA A C 1
ATOM 696 O O . ALA A 1 91 ? 0.816 7.079 -3.165 1.00 65.38 91 ALA A O 1
ATOM 697 N N . GLU A 1 92 ? 1.171 7.930 -5.220 1.00 73.38 92 GLU A N 1
ATOM 698 C CA . GLU A 1 92 ? -0.256 8.114 -5.561 1.00 73.38 92 GLU A CA 1
ATOM 699 C C . GLU A 1 92 ? -1.076 6.847 -5.257 1.00 73.38 92 GLU A C 1
ATOM 701 O O . GLU A 1 92 ? -2.132 6.919 -4.632 1.00 73.38 92 GLU A O 1
ATOM 706 N N . ASN A 1 93 ? -0.516 5.675 -5.565 1.00 79.88 93 ASN A N 1
ATOM 707 C CA . ASN A 1 93 ? -1.102 4.356 -5.325 1.00 79.88 93 ASN A CA 1
ATOM 708 C C . ASN A 1 93 ? -1.574 4.119 -3.876 1.00 79.88 93 ASN A C 1
ATOM 710 O O . ASN A 1 93 ? -2.637 3.537 -3.653 1.00 79.88 93 ASN A O 1
ATOM 714 N N . ILE A 1 94 ? -0.790 4.532 -2.874 1.00 81.75 94 ILE A N 1
ATOM 715 C CA . ILE A 1 94 ? -1.128 4.325 -1.454 1.00 81.75 94 ILE A CA 1
ATOM 716 C C . ILE A 1 94 ? -2.289 5.233 -1.059 1.00 81.75 94 ILE A C 1
ATOM 718 O O . ILE A 1 94 ? -3.236 4.788 -0.403 1.00 81.75 94 ILE A O 1
ATOM 722 N N . ASN A 1 95 ? -2.246 6.482 -1.519 1.00 87.31 95 ASN A N 1
ATOM 723 C CA . ASN A 1 95 ? -3.310 7.446 -1.282 1.00 87.31 95 ASN A CA 1
ATOM 724 C C . ASN A 1 95 ? -4.617 7.010 -1.943 1.00 87.31 95 ASN A C 1
ATOM 726 O O . ASN A 1 95 ? -5.668 7.111 -1.323 1.00 87.31 95 ASN A O 1
ATOM 730 N N . GLU A 1 96 ? -4.574 6.439 -3.146 1.00 92.12 96 GLU A N 1
ATOM 731 C CA . GLU A 1 96 ? -5.773 5.910 -3.799 1.00 92.12 96 GLU A CA 1
ATOM 732 C C . GLU A 1 96 ? -6.455 4.798 -2.991 1.00 92.12 96 GLU A C 1
ATOM 734 O O . GLU A 1 96 ? -7.685 4.792 -2.876 1.00 92.12 96 GLU A O 1
ATOM 739 N N . ARG A 1 97 ? -5.677 3.886 -2.385 1.00 94.44 97 ARG A N 1
ATOM 740 C CA . ARG A 1 97 ? -6.220 2.849 -1.489 1.00 94.44 97 ARG A CA 1
ATOM 741 C C . ARG A 1 97 ? -6.865 3.463 -0.250 1.00 94.44 97 ARG A C 1
ATOM 743 O O . ARG A 1 97 ? -7.970 3.063 0.128 1.00 94.44 97 ARG A O 1
ATOM 750 N N . PHE A 1 98 ? -6.187 4.426 0.373 1.00 95.69 98 PHE A N 1
ATOM 751 C CA . PHE A 1 98 ? -6.695 5.135 1.544 1.00 95.69 98 PHE A CA 1
ATOM 752 C C . PHE A 1 98 ? -8.004 5.871 1.226 1.00 95.69 98 PHE A C 1
ATOM 754 O O . PHE A 1 98 ? -9.014 5.621 1.880 1.00 95.69 98 PHE A O 1
ATOM 761 N N . GLU A 1 99 ? -8.019 6.710 0.189 1.00 95.94 99 GLU A N 1
ATOM 762 C CA . GLU A 1 99 ? -9.170 7.539 -0.184 1.00 95.94 99 GLU A CA 1
ATOM 763 C C . GLU A 1 99 ? -10.392 6.695 -0.549 1.00 95.94 99 GLU A C 1
ATOM 765 O O . GLU A 1 99 ? -11.515 7.012 -0.145 1.00 95.94 99 GLU A O 1
ATOM 770 N N . ALA A 1 100 ? -10.191 5.588 -1.271 1.00 97.75 100 ALA A N 1
ATOM 771 C CA . ALA A 1 100 ? -11.268 4.660 -1.592 1.00 97.75 100 ALA A CA 1
ATOM 772 C C . ALA A 1 100 ? -11.833 3.979 -0.335 1.00 97.75 100 ALA A C 1
ATOM 774 O O . ALA A 1 100 ? -13.056 3.887 -0.187 1.00 97.75 100 ALA A O 1
ATOM 775 N N . SER A 1 101 ? -10.961 3.559 0.589 1.00 98.31 101 SER A N 1
ATOM 776 C CA . SER A 1 101 ? -11.368 2.946 1.859 1.00 98.31 101 SER A CA 1
ATOM 777 C C . SER A 1 101 ? -12.152 3.934 2.726 1.00 98.31 101 SER A C 1
ATOM 779 O O . SER A 1 101 ? -13.271 3.648 3.158 1.00 98.31 101 SER A O 1
ATOM 781 N N . PHE A 1 102 ? -11.593 5.130 2.917 1.00 97.88 102 PHE A N 1
ATOM 782 C CA . PHE A 1 102 ? -12.170 6.222 3.697 1.00 97.88 102 PHE A CA 1
ATOM 783 C C . PHE A 1 102 ? -13.539 6.642 3.149 1.00 97.88 102 PHE A C 1
ATOM 785 O O . PHE A 1 102 ? -14.531 6.671 3.880 1.00 97.88 102 PHE A O 1
ATOM 792 N N . SER A 1 103 ? -13.623 6.893 1.838 1.00 98.12 103 SER A N 1
ATOM 793 C CA . SER A 1 103 ? -14.853 7.327 1.163 1.00 98.12 103 SER A CA 1
ATOM 794 C C . SER A 1 103 ? -15.982 6.300 1.245 1.00 98.12 103 SER A C 1
ATOM 796 O O . SER A 1 103 ? -17.161 6.673 1.220 1.00 98.12 103 SER A O 1
ATOM 798 N N . TYR A 1 104 ? -15.649 5.008 1.292 1.00 98.56 104 TYR A N 1
ATOM 799 C CA . TYR A 1 104 ? -16.633 3.947 1.475 1.00 98.56 104 TYR A CA 1
ATOM 800 C C . TYR A 1 104 ? -17.124 3.886 2.923 1.00 98.56 104 TYR A C 1
ATOM 802 O O . TYR A 1 104 ? -18.337 3.928 3.140 1.00 98.56 104 TYR A O 1
ATOM 810 N N . LEU A 1 105 ? -16.204 3.820 3.896 1.00 98.12 105 LEU A N 1
ATOM 811 C CA . LEU A 1 105 ? -16.529 3.678 5.322 1.00 98.12 105 LEU A CA 1
ATOM 812 C C . LEU A 1 105 ? -17.287 4.886 5.872 1.00 98.12 105 LEU A C 1
ATOM 814 O O . LEU A 1 105 ? -18.210 4.703 6.656 1.00 98.12 105 LEU A O 1
ATOM 818 N N . GLN A 1 106 ? -16.996 6.100 5.394 1.00 97.19 106 GLN A N 1
ATOM 819 C CA . GLN A 1 106 ? -17.713 7.318 5.794 1.00 97.19 106 GLN A CA 1
ATOM 820 C C . GLN A 1 106 ? -19.227 7.258 5.507 1.00 97.19 106 GLN A C 1
ATOM 822 O O . GLN A 1 106 ? -20.010 7.979 6.121 1.00 97.19 106 GLN A O 1
ATOM 827 N N . LYS A 1 107 ? -19.653 6.412 4.563 1.00 97.25 107 LYS A N 1
ATOM 828 C CA . LYS A 1 107 ? -21.066 6.225 4.197 1.00 97.25 107 LYS A CA 1
ATOM 829 C C . LYS A 1 107 ? -21.737 5.087 4.969 1.00 97.25 107 LYS A C 1
ATOM 831 O O . LYS A 1 107 ? -22.913 4.823 4.726 1.00 97.25 107 LYS A O 1
ATOM 836 N N . GLN A 1 108 ? -21.002 4.397 5.837 1.00 97.56 108 GLN A N 1
ATOM 837 C CA . GLN A 1 108 ? -21.490 3.264 6.614 1.00 97.56 108 GLN A CA 1
ATOM 838 C C . GLN A 1 108 ? -21.727 3.644 8.076 1.00 97.56 108 GLN A C 1
ATOM 840 O O . GLN A 1 108 ? -21.206 4.638 8.574 1.00 97.56 108 GLN A O 1
ATOM 845 N N . ASP A 1 109 ? -22.494 2.807 8.772 1.00 95.69 109 ASP A N 1
ATOM 846 C CA . ASP A 1 109 ? -22.689 2.896 10.222 1.00 95.69 109 ASP A CA 1
ATOM 847 C C . ASP A 1 109 ? -21.507 2.243 10.962 1.00 95.69 109 ASP A C 1
ATOM 849 O O . ASP A 1 109 ? -21.596 1.113 11.449 1.00 95.69 109 ASP A O 1
ATOM 853 N N . VAL A 1 110 ? -20.357 2.923 10.936 1.00 97.00 110 VAL A N 1
ATOM 854 C CA . VAL A 1 110 ? -19.099 2.505 11.571 1.00 97.00 110 VAL A CA 1
ATOM 855 C C . VAL A 1 110 ? -18.392 3.725 12.162 1.00 97.00 110 VAL A C 1
ATOM 857 O O . VAL A 1 110 ? -18.345 4.789 11.541 1.00 97.00 110 VAL A O 1
ATOM 860 N N . THR A 1 111 ? -17.821 3.589 13.355 1.00 97.94 111 THR A N 1
ATOM 861 C CA . THR A 1 111 ? -16.930 4.612 13.911 1.00 97.94 111 THR A CA 1
ATOM 862 C C . THR A 1 111 ? -15.560 4.444 13.272 1.00 97.94 111 THR A C 1
ATOM 864 O O . THR A 1 111 ? -15.015 3.343 13.239 1.00 97.94 111 THR A O 1
ATOM 867 N N . MET A 1 112 ? -14.995 5.527 12.750 1.00 97.44 112 MET A N 1
ATOM 868 C CA . MET A 1 112 ? -13.720 5.487 12.043 1.00 97.44 112 MET A CA 1
ATOM 869 C C . MET A 1 112 ? -12.715 6.439 12.682 1.00 97.44 112 MET A C 1
ATOM 871 O O . MET A 1 112 ? -13.026 7.604 12.940 1.00 97.44 112 MET A O 1
ATOM 875 N N . TYR A 1 113 ? -11.492 5.951 12.857 1.00 98.12 113 TYR A N 1
ATOM 876 C CA . TYR A 1 113 ? -10.330 6.726 13.273 1.00 98.12 113 TYR A CA 1
ATOM 877 C C . TYR A 1 113 ? -9.296 6.729 12.153 1.00 98.12 113 TYR A C 1
ATOM 879 O O . TYR A 1 113 ? -9.146 5.735 11.446 1.00 98.12 113 TYR A O 1
ATOM 887 N N . VAL A 1 114 ? -8.585 7.842 11.988 1.00 97.69 114 VAL A N 1
ATOM 888 C CA . VAL A 1 114 ? -7.515 7.965 10.995 1.00 97.69 114 VAL A CA 1
ATOM 889 C C . VAL A 1 114 ? -6.230 8.361 11.699 1.00 97.69 114 VAL A C 1
ATOM 891 O O . VAL A 1 114 ? -6.212 9.355 12.426 1.00 97.69 114 VAL A O 1
ATOM 894 N N . CYS A 1 115 ? -5.167 7.603 11.450 1.00 96.25 115 CYS A N 1
ATOM 895 C CA . CYS A 1 115 ? -3.821 7.898 11.930 1.00 96.25 115 CYS A CA 1
ATOM 896 C C . CYS A 1 115 ? -2.851 7.960 10.760 1.00 96.25 115 CYS A C 1
ATOM 898 O O . CYS A 1 115 ? -2.967 7.184 9.816 1.00 96.25 115 CYS A O 1
ATOM 900 N N . ASP A 1 116 ? -1.884 8.863 10.848 1.00 93.69 116 ASP A N 1
ATOM 901 C CA . ASP A 1 116 ? -0.819 8.990 9.862 1.00 93.69 116 ASP A CA 1
ATOM 902 C C . ASP A 1 116 ? 0.378 8.124 10.249 1.00 93.69 116 ASP A C 1
ATOM 904 O O . ASP A 1 116 ? 0.760 8.097 11.419 1.00 93.69 116 ASP A O 1
ATOM 908 N N . SER A 1 117 ? 0.979 7.468 9.259 1.00 93.38 117 SER A N 1
ATOM 909 C CA . SER A 1 117 ? 2.290 6.837 9.363 1.00 93.38 117 SER A CA 1
ATOM 910 C C . SER A 1 117 ? 3.311 7.586 8.516 1.00 93.38 117 SER A C 1
ATOM 912 O O . SER A 1 117 ? 3.002 8.055 7.415 1.00 93.38 117 SER A O 1
ATOM 914 N N . GLN A 1 118 ? 4.523 7.741 9.046 1.00 89.94 118 GLN A N 1
ATOM 915 C CA . GLN A 1 118 ? 5.531 8.630 8.467 1.00 89.94 118 GLN A CA 1
ATOM 916 C C . GLN A 1 118 ? 6.478 7.949 7.481 1.00 89.94 118 GLN A C 1
ATOM 918 O O . GLN A 1 118 ? 7.047 8.622 6.621 1.00 89.94 118 GLN A O 1
ATOM 923 N N . ASN A 1 119 ? 6.695 6.640 7.602 1.00 89.88 119 ASN A N 1
ATOM 924 C CA . ASN A 1 119 ? 7.664 5.907 6.791 1.00 89.88 119 ASN A CA 1
ATOM 925 C C . ASN A 1 119 ? 7.361 4.395 6.793 1.00 89.88 119 ASN A C 1
ATOM 927 O O . ASN A 1 119 ? 6.376 3.942 7.363 1.00 89.88 119 ASN A O 1
ATOM 931 N N . PHE A 1 120 ? 8.211 3.609 6.129 1.00 90.62 120 PHE A N 1
ATOM 932 C CA . PHE A 1 120 ? 8.135 2.142 6.122 1.00 90.62 120 PHE A CA 1
ATOM 933 C C . PHE A 1 120 ? 9.092 1.473 7.124 1.00 90.62 120 PHE A C 1
ATOM 935 O O . PHE A 1 120 ? 9.331 0.268 7.028 1.00 90.62 120 PHE A O 1
ATOM 942 N N . ASP A 1 121 ? 9.680 2.232 8.053 1.00 94.00 121 ASP A N 1
ATOM 943 C CA . ASP A 1 121 ? 10.595 1.691 9.055 1.00 94.00 121 ASP A CA 1
ATOM 944 C C . ASP A 1 121 ? 9.813 0.980 10.164 1.00 94.00 121 ASP A C 1
ATOM 946 O O . ASP A 1 121 ? 8.930 1.550 10.800 1.00 94.00 121 ASP A O 1
ATOM 950 N N . PHE A 1 122 ? 10.141 -0.289 10.395 1.00 94.75 122 PHE A N 1
ATOM 951 C CA . PHE A 1 122 ? 9.367 -1.146 11.288 1.00 94.75 122 PHE A CA 1
ATOM 952 C C . PHE A 1 122 ? 9.351 -0.636 12.732 1.00 94.75 122 PHE A C 1
ATOM 954 O O . PHE A 1 122 ? 8.287 -0.599 13.345 1.00 94.75 122 PHE A O 1
ATOM 961 N N . GLU A 1 123 ? 10.502 -0.218 13.268 1.00 95.69 123 GLU A N 1
ATOM 962 C CA . GLU A 1 123 ? 10.604 0.283 14.645 1.00 95.69 123 GLU A CA 1
ATOM 963 C C . GLU A 1 123 ? 9.796 1.575 14.820 1.00 95.69 123 GLU A C 1
ATOM 965 O O . GLU A 1 123 ? 9.059 1.731 15.798 1.00 95.69 123 GLU A O 1
ATOM 970 N N . SER A 1 124 ? 9.869 2.475 13.836 1.00 95.50 124 SER A N 1
ATOM 971 C CA . SER A 1 124 ? 9.055 3.692 13.790 1.00 95.50 124 SER A CA 1
ATOM 972 C C . SER A 1 124 ? 7.558 3.369 13.788 1.00 95.50 124 SER A C 1
ATOM 974 O O . SER A 1 124 ? 6.813 3.906 14.611 1.00 95.50 124 SER A O 1
ATOM 976 N N . ILE A 1 125 ? 7.116 2.438 12.936 1.00 96.88 125 ILE A N 1
ATOM 977 C CA . ILE A 1 125 ? 5.706 2.032 12.870 1.00 96.88 125 ILE A CA 1
ATOM 978 C C . ILE A 1 125 ? 5.261 1.342 14.168 1.00 96.88 125 ILE A C 1
ATOM 980 O O . ILE A 1 125 ? 4.123 1.519 14.594 1.00 96.88 125 ILE A O 1
ATOM 984 N N . GLN A 1 126 ? 6.125 0.581 14.846 1.00 96.81 126 GLN A N 1
ATOM 985 C CA . GLN A 1 126 ? 5.784 -0.016 16.144 1.00 96.81 126 GLN A CA 1
ATOM 986 C C . GLN A 1 126 ? 5.498 1.044 17.213 1.00 96.81 126 GLN A C 1
ATOM 988 O O . GLN A 1 126 ? 4.554 0.894 17.992 1.00 96.81 126 GLN A O 1
ATOM 993 N N . LEU A 1 127 ? 6.265 2.137 17.240 1.00 96.44 127 LEU A N 1
ATOM 994 C CA . LEU A 1 127 ? 6.003 3.254 18.152 1.00 96.44 127 LEU A CA 1
ATOM 995 C C . LEU A 1 127 ? 4.654 3.920 17.847 1.00 96.44 127 LEU A C 1
ATOM 997 O O . LEU A 1 127 ? 3.883 4.195 18.772 1.00 96.44 127 LEU A O 1
ATOM 1001 N N . GLU A 1 128 ? 4.346 4.130 16.564 1.00 96.94 128 GLU A N 1
ATOM 1002 C CA . GLU A 1 128 ? 3.044 4.636 16.112 1.00 96.94 128 GLU A CA 1
ATOM 1003 C C . GLU A 1 128 ? 1.910 3.683 16.516 1.00 96.94 128 GLU A C 1
ATOM 1005 O O . GLU A 1 128 ? 0.913 4.119 17.094 1.00 96.94 128 GLU A O 1
ATOM 1010 N N . ALA A 1 129 ? 2.074 2.378 16.290 1.00 97.25 129 ALA A N 1
ATOM 1011 C CA . ALA A 1 129 ? 1.104 1.353 16.658 1.00 97.25 129 ALA A CA 1
ATOM 1012 C C . ALA A 1 129 ? 0.837 1.347 18.168 1.00 97.25 129 ALA A C 1
ATOM 1014 O O . ALA A 1 129 ? -0.322 1.388 18.584 1.00 97.25 129 ALA A O 1
ATOM 1015 N N . SER A 1 130 ? 1.889 1.376 18.994 1.00 97.12 130 SER A N 1
ATOM 1016 C CA . SER A 1 130 ? 1.761 1.398 20.456 1.00 97.12 130 SER A CA 1
ATOM 1017 C C . SER A 1 130 ? 0.989 2.620 20.946 1.00 97.12 130 SER A C 1
ATOM 1019 O O . SER A 1 130 ? 0.165 2.520 21.857 1.00 97.12 130 SER A O 1
ATOM 1021 N N . TYR A 1 131 ? 1.236 3.785 20.344 1.00 97.44 131 TYR A N 1
ATOM 1022 C CA . TYR A 1 131 ? 0.502 5.008 20.655 1.00 97.44 131 TYR A CA 1
ATOM 1023 C C . TYR A 1 131 ? -0.964 4.916 20.210 1.00 97.44 131 TYR A C 1
ATOM 1025 O O . TYR A 1 131 ? -1.870 5.113 21.022 1.00 97.44 131 TYR A O 1
ATOM 1033 N N . ASN A 1 132 ? -1.205 4.548 18.951 1.00 97.50 132 ASN A N 1
ATOM 1034 C CA . ASN A 1 132 ? -2.539 4.500 18.356 1.00 97.50 132 ASN A CA 1
ATOM 1035 C C . ASN A 1 132 ? -3.452 3.494 19.075 1.00 97.50 132 ASN A C 1
ATOM 1037 O O . ASN A 1 132 ? -4.596 3.821 19.383 1.00 97.50 132 ASN A O 1
ATOM 1041 N N . LEU A 1 133 ? -2.940 2.311 19.432 1.00 97.50 133 LEU A N 1
ATOM 1042 C CA . LEU A 1 133 ? -3.691 1.293 20.179 1.00 97.50 133 LEU A CA 1
ATOM 1043 C C . LEU A 1 133 ? -4.070 1.748 21.597 1.00 97.50 133 LEU A C 1
ATOM 1045 O O . LEU A 1 133 ? -5.121 1.368 22.106 1.00 97.50 133 LEU A O 1
ATOM 1049 N N . LYS A 1 134 ? -3.256 2.601 22.233 1.00 96.88 134 LYS A N 1
ATOM 1050 C CA . LYS A 1 134 ? -3.589 3.208 23.535 1.00 96.88 134 LYS A CA 1
ATOM 1051 C C . LYS A 1 134 ? -4.629 4.317 23.407 1.00 96.88 134 LYS A C 1
ATOM 1053 O O . LYS A 1 134 ? -5.462 4.472 24.297 1.00 96.88 134 LYS A O 1
ATOM 1058 N N . CYS A 1 135 ? -4.571 5.101 22.331 1.00 97.62 135 CYS A N 1
ATOM 1059 C CA . CYS A 1 135 ? -5.532 6.172 22.065 1.00 97.62 135 CYS A CA 1
ATOM 1060 C C . CYS A 1 135 ? -6.912 5.641 21.672 1.00 97.62 135 CYS A C 1
ATOM 1062 O O . CYS A 1 135 ? -7.918 6.246 22.044 1.00 97.62 135 CYS A O 1
ATOM 1064 N N . TYR A 1 136 ? -6.957 4.514 20.962 1.00 97.38 136 TYR A N 1
ATOM 1065 C CA . TYR A 1 136 ? -8.182 3.912 20.445 1.00 97.38 136 TYR A CA 1
ATOM 1066 C C . TYR A 1 136 ? -8.319 2.454 20.919 1.00 97.38 136 TYR A C 1
ATOM 1068 O O . TYR A 1 136 ? -8.236 1.532 20.112 1.00 97.38 136 TYR A O 1
ATOM 1076 N N . PRO A 1 137 ? -8.528 2.211 22.228 1.00 96.19 137 PRO A N 1
ATOM 1077 C CA . PRO A 1 137 ? -8.531 0.861 22.802 1.00 96.19 137 PRO A CA 1
ATOM 1078 C C . PRO A 1 137 ? -9.756 0.017 22.414 1.00 96.19 137 PRO A C 1
ATOM 1080 O O . PRO A 1 137 ? -9.804 -1.171 22.716 1.00 96.19 137 PRO A O 1
ATOM 1083 N N . THR A 1 138 ? -10.769 0.633 21.806 1.00 97.12 138 THR A N 1
ATOM 1084 C CA . THR A 1 138 ? -12.041 0.008 21.421 1.00 97.12 138 THR A CA 1
ATOM 1085 C C . THR A 1 138 ? -12.077 -0.457 19.969 1.00 97.12 138 THR A C 1
ATOM 1087 O O . THR A 1 138 ? -13.054 -1.088 19.572 1.00 97.12 138 THR A O 1
ATOM 1090 N N . ILE A 1 139 ? -11.032 -0.174 19.181 1.00 97.88 139 ILE A N 1
ATOM 1091 C CA . ILE A 1 139 ? -10.993 -0.574 17.772 1.00 97.88 139 ILE A CA 1
ATOM 1092 C C . ILE A 1 139 ? -11.071 -2.093 17.642 1.00 97.88 139 ILE A C 1
ATOM 1094 O O . ILE A 1 139 ? -10.410 -2.835 18.368 1.00 97.88 139 ILE A O 1
ATOM 1098 N N . ASP A 1 140 ? -11.869 -2.551 16.686 1.00 97.75 140 ASP A N 1
ATOM 1099 C CA . ASP A 1 140 ? -12.070 -3.970 16.396 1.00 97.75 140 ASP A CA 1
ATOM 1100 C C . ASP A 1 140 ? -11.527 -4.373 15.021 1.00 97.75 140 ASP A C 1
ATOM 1102 O O . ASP A 1 140 ? -11.524 -5.551 14.664 1.00 97.75 140 ASP A O 1
ATOM 1106 N N . SER A 1 141 ? -11.056 -3.406 14.234 1.00 98.12 141 SER A N 1
ATOM 1107 C CA . SER A 1 141 ? -10.499 -3.630 12.905 1.00 98.12 141 SER A CA 1
ATOM 1108 C C . SER A 1 141 ? -9.484 -2.555 12.540 1.00 98.12 141 SER A C 1
ATOM 1110 O O . SER A 1 141 ? -9.652 -1.380 12.862 1.00 98.12 141 SER A O 1
ATOM 1112 N N . ILE A 1 142 ? -8.428 -2.954 11.829 1.00 98.38 142 ILE A N 1
ATOM 1113 C CA . ILE A 1 142 ? -7.384 -2.050 11.341 1.00 98.38 142 ILE A CA 1
ATOM 1114 C C . ILE A 1 142 ? -7.195 -2.282 9.843 1.00 98.38 142 ILE A C 1
ATOM 1116 O O . ILE A 1 142 ? -6.980 -3.414 9.411 1.00 98.38 142 ILE A O 1
ATOM 1120 N N . ILE A 1 143 ? -7.244 -1.210 9.053 1.00 98.12 143 ILE A N 1
ATOM 1121 C CA . ILE A 1 143 ? -6.834 -1.222 7.647 1.00 98.12 143 ILE A CA 1
ATOM 1122 C C . ILE A 1 143 ? -5.472 -0.535 7.562 1.00 98.12 143 ILE A C 1
ATOM 1124 O O . ILE A 1 143 ? -5.360 0.682 7.727 1.00 98.12 143 ILE A O 1
ATOM 1128 N N . ALA A 1 144 ? -4.439 -1.340 7.324 1.00 96.81 144 ALA A N 1
ATOM 1129 C CA . ALA A 1 144 ? -3.060 -0.891 7.192 1.00 96.81 144 ALA A CA 1
ATOM 1130 C C . ALA A 1 144 ? -2.689 -0.626 5.716 1.00 96.81 144 ALA A C 1
ATOM 1132 O O . ALA A 1 144 ? -3.189 -1.317 4.826 1.00 96.81 144 ALA A O 1
ATOM 1133 N N . PRO A 1 145 ? -1.790 0.334 5.428 1.00 93.88 145 PRO A N 1
ATOM 1134 C CA . PRO A 1 145 ? -1.446 0.727 4.058 1.00 93.88 145 PRO A CA 1
ATOM 1135 C C . PRO A 1 145 ? -0.485 -0.243 3.349 1.00 93.88 145 PRO A C 1
ATOM 1137 O O . PRO A 1 145 ? -0.358 -0.200 2.118 1.00 93.88 145 PRO A O 1
ATOM 1140 N N . SER A 1 146 ? 0.206 -1.097 4.113 1.00 93.62 146 SER A N 1
ATOM 1141 C CA . SER A 1 146 ? 1.132 -2.124 3.625 1.00 93.62 146 SER A CA 1
ATOM 1142 C C . SER A 1 146 ? 1.363 -3.229 4.662 1.00 93.62 146 SER A C 1
ATOM 1144 O O . SER A 1 146 ? 1.063 -3.063 5.848 1.00 93.62 146 SER A O 1
ATOM 1146 N N . ASP A 1 147 ? 1.958 -4.338 4.223 1.00 95.50 147 ASP A N 1
ATOM 1147 C CA . ASP A 1 147 ? 2.205 -5.515 5.063 1.00 95.50 147 ASP A CA 1
ATOM 1148 C C . ASP A 1 147 ? 3.151 -5.231 6.235 1.00 95.50 147 ASP A C 1
ATOM 1150 O O . ASP A 1 147 ? 2.948 -5.763 7.324 1.00 95.50 147 ASP A O 1
ATOM 1154 N N . ILE A 1 148 ? 4.150 -4.355 6.060 1.00 96.00 148 ILE A N 1
ATOM 1155 C CA . ILE A 1 148 ? 5.063 -3.998 7.156 1.00 96.00 148 ILE A CA 1
ATOM 1156 C C . ILE A 1 148 ? 4.320 -3.286 8.294 1.00 96.00 148 ILE A C 1
ATOM 1158 O O . ILE A 1 148 ? 4.592 -3.549 9.464 1.00 96.00 148 ILE A O 1
ATOM 1162 N N . HIS A 1 149 ? 3.311 -2.473 7.960 1.00 96.62 149 HIS A N 1
ATOM 1163 C CA . HIS A 1 149 ? 2.455 -1.836 8.958 1.00 96.62 149 HIS A CA 1
ATOM 1164 C C . HIS A 1 149 ? 1.536 -2.856 9.622 1.00 96.62 149 HIS A C 1
ATOM 1166 O O . HIS A 1 149 ? 1.419 -2.874 10.845 1.00 96.62 149 HIS A O 1
ATOM 1172 N N . ALA A 1 150 ? 0.916 -3.737 8.832 1.00 97.50 150 ALA A N 1
ATOM 1173 C CA . ALA A 1 150 ? 0.062 -4.792 9.366 1.00 97.50 150 ALA A CA 1
ATOM 1174 C C . ALA A 1 150 ? 0.825 -5.669 10.374 1.00 97.50 150 ALA A C 1
ATOM 1176 O O . ALA A 1 150 ? 0.339 -5.903 11.479 1.00 97.50 150 ALA A O 1
ATOM 1177 N N . ILE A 1 151 ? 2.047 -6.092 10.037 1.00 97.75 151 ILE A N 1
ATOM 1178 C CA . ILE A 1 151 ? 2.892 -6.904 10.922 1.00 97.75 151 ILE A CA 1
ATOM 1179 C C . ILE A 1 151 ? 3.302 -6.122 12.174 1.00 97.75 151 ILE A C 1
ATOM 1181 O O . ILE A 1 151 ? 3.280 -6.697 13.260 1.00 97.75 151 ILE A O 1
ATOM 1185 N N . ALA A 1 152 ? 3.636 -4.834 12.063 1.00 97.31 152 ALA A N 1
ATOM 1186 C CA . ALA A 1 152 ? 3.990 -4.010 13.222 1.00 97.31 152 ALA A CA 1
ATOM 1187 C C . ALA A 1 152 ? 2.826 -3.888 14.220 1.00 97.31 152 ALA A C 1
ATOM 1189 O O . AL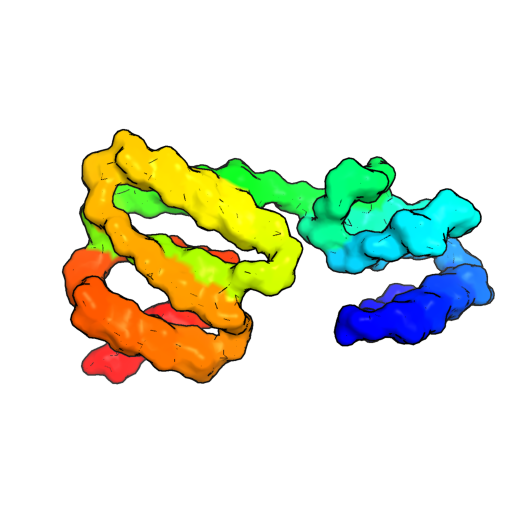A A 1 152 ? 3.017 -4.077 15.421 1.00 97.31 152 ALA A O 1
ATOM 1190 N N . TYR A 1 153 ? 1.605 -3.665 13.725 1.00 97.69 153 TYR A N 1
ATOM 1191 C CA . TYR A 1 153 ? 0.403 -3.630 14.561 1.00 97.69 153 TYR A CA 1
ATOM 1192 C C . TYR A 1 153 ? 0.071 -4.993 15.176 1.00 97.69 153 TYR A C 1
ATOM 1194 O O . TYR A 1 153 ? -0.251 -5.060 16.360 1.00 97.69 153 TYR A O 1
ATOM 1202 N N . ILE A 1 154 ? 0.187 -6.087 14.413 1.00 97.75 154 ILE A N 1
ATOM 1203 C CA . ILE A 1 154 ? 0.005 -7.450 14.940 1.00 97.75 154 ILE A CA 1
ATOM 1204 C C . ILE A 1 154 ? 1.026 -7.739 16.046 1.00 97.75 154 ILE A C 1
ATOM 1206 O O . ILE A 1 154 ? 0.670 -8.289 17.087 1.00 97.75 154 ILE A O 1
ATOM 1210 N N . HIS A 1 155 ? 2.288 -7.359 15.839 1.00 97.25 155 HIS A N 1
ATOM 1211 C CA . HIS A 1 155 ? 3.336 -7.525 16.838 1.00 97.25 155 HIS A CA 1
ATOM 1212 C C . HIS A 1 155 ? 2.995 -6.774 18.128 1.00 97.25 155 HIS A C 1
ATOM 1214 O O . HIS A 1 155 ? 3.094 -7.351 19.211 1.00 97.25 155 HIS A O 1
ATOM 1220 N N . GLU A 1 156 ? 2.589 -5.507 18.030 1.00 96.50 156 GLU A N 1
ATOM 1221 C CA . GLU A 1 156 ? 2.234 -4.698 19.200 1.00 96.50 156 GLU A CA 1
ATOM 1222 C C . GLU A 1 156 ? 1.022 -5.273 19.948 1.00 96.50 156 GLU A C 1
ATOM 1224 O O . GLU A 1 156 ? 1.064 -5.383 21.169 1.00 96.50 156 GLU A O 1
ATOM 1229 N N . LEU A 1 157 ? -0.012 -5.735 19.235 1.00 95.62 157 LEU A N 1
ATOM 1230 C CA . LEU A 1 157 ? -1.182 -6.393 19.833 1.00 95.62 157 LEU A CA 1
ATOM 1231 C C . LEU A 1 157 ? -0.833 -7.682 20.595 1.00 95.62 157 LEU A C 1
ATOM 1233 O O . LEU A 1 157 ? -1.507 -8.015 21.564 1.00 95.62 157 LEU A O 1
ATOM 1237 N N . HIS A 1 158 ? 0.202 -8.415 20.172 1.00 93.06 158 HIS A N 1
ATOM 1238 C CA . HIS A 1 158 ? 0.672 -9.631 20.851 1.00 93.06 158 HIS A CA 1
ATOM 1239 C C . HIS A 1 158 ? 1.718 -9.374 21.945 1.00 93.06 158 HIS A C 1
ATOM 1241 O O . HIS A 1 158 ? 2.062 -10.297 22.682 1.00 93.06 158 HIS A O 1
ATOM 1247 N N . SER A 1 159 ? 2.259 -8.157 22.023 1.00 87.94 159 SER A N 1
ATOM 1248 C CA . SER A 1 159 ? 3.289 -7.780 23.001 1.00 87.94 159 SER A CA 1
ATOM 1249 C C . SER A 1 159 ? 2.712 -7.172 24.285 1.00 87.94 159 SER A C 1
ATOM 1251 O O . SER A 1 159 ? 3.469 -6.939 25.230 1.00 87.94 159 SER A O 1
ATOM 1253 N N . GLN A 1 160 ? 1.402 -6.905 24.311 1.00 64.06 160 GLN A N 1
ATOM 1254 C CA . GLN A 1 160 ? 0.644 -6.422 25.472 1.00 64.06 160 GLN A CA 1
ATOM 1255 C C . GLN A 1 160 ? 0.173 -7.579 26.357 1.00 64.06 160 GLN A C 1
ATOM 1257 O O . GLN A 1 160 ? 0.250 -7.417 27.597 1.00 64.06 160 GLN A O 1
#

Radius of gyration: 19.74 Å; chains: 1; bounding box: 48×21×55 Å

Secondary structure (DSSP, 8-state):
-----TT-HHHHHHHHHHHHHTT-S-EEESS--TTT-TT-SS-EEEESS--TT-SSEE---HHHHHHHHHHHHHHTT-SEEEEEE---SS-HHHHHHHHHHHHHHTTSS-EEEEEE---S-HHHHHHHHHHHHHH-TT--EEE-SSHHHHHHHHHHHHH-

InterPro domains:
  IPR001761 Periplasmic binding protein/LacI sugar binding domain [PF00532] (7-151)
  IPR028082 Periplasmic binding protein-like I [SSF53822] (4-159)

Sequence (160 aa):
MLGNISDSEALEEEYVHVLLQSNAAGIITTHDFTKRYPTLAIPVVVVDRVDQETQYGVFSDNRAGGLLAAQTVWQAGAKEVLLIRGPLDNAENINERFEASFSYLQKQDVTMYVCDSQNFDFESIQLEASYNLKCYPTIDSIIAPSDIHAIAYIHELHSQ

Foldseek 3Di:
DDDDCVPPPVSVVVVLVVCVVVVPQAEEECDDPCVVVVPRPHHYEHEQQDDPPDPHYHHDPLLVQLLVVLVVCVVVPWAEEEEEQDDPPVRVSLVSSSCSNCVNCVPDNHHYHYHYDNDLDLVSLLVVLLVVCVVCVPGPYYDDSDPSNVVSNVVNVVVD

Organism: Ricinus communis (NCBI:txid3988)